Protein AF-A0A656IAK5-F1 (afdb_monomer_lite)

Organism: Salmonella enteritidis (strain 2009K0958) (NCBI:txid1192586)

pLDDT: mean 87.02, std 9.67, range [58.59, 98.25]

Foldseek 3Di:
DVVVVVVVVVVVVVVCVVVPFDQDDPVDDGDAAADLDLPDPDPRYHYDPNSVVVVVVVVVPDFDPPPGDDDDDDDDPDDDQPDDDPDDHDPVSVVVVVCVVVVVCPVVVVVVVVVCVVLVVDPPSVVVVVVVVVVPQDPDVVSVVVVPDD

Radius of gyration: 46.76 Å; chains: 1; bounding box: 85×24×150 Å

Sequence (150 aa):
MATRAEEAAKRAEDIADVISLEDASLTKKGIVKLSSATDSDSEALAATPKAVKTVMGEVRTKAPLDSPAFTGTPTTPTPPGDAKGLQTTNAEFVRKLIAALVGSVLEPLDTLQELADALGNDPNFAITVLNKLAGKQPLDETLTALSGKS

Structure (mmCIF, N/CA/C/O backbone):
data_AF-A0A656IAK5-F1
#
_entry.id   AF-A0A656IAK5-F1
#
loop_
_atom_site.group_PDB
_atom_site.id
_atom_site.type_symbol
_atom_site.label_atom_id
_atom_site.label_alt_id
_atom_site.label_comp_id
_atom_site.label_asym_id
_atom_site.label_entity_id
_atom_site.label_seq_id
_atom_site.pdbx_PDB_ins_code
_atom_site.Cartn_x
_atom_site.Cartn_y
_atom_site.Cartn_z
_atom_site.occupancy
_atom_site.B_iso_or_equiv
_atom_site.auth_seq_id
_atom_site.auth_comp_id
_atom_site.auth_asym_id
_atom_site.auth_atom_id
_atom_site.pdbx_PDB_model_num
ATOM 1 N N . MET A 1 1 ? 41.064 -0.674 -68.677 1.00 58.59 1 MET A N 1
ATOM 2 C CA . MET A 1 1 ? 39.752 -0.170 -68.204 1.00 58.59 1 MET A CA 1
ATOM 3 C C . MET A 1 1 ? 39.155 -1.001 -67.064 1.00 58.59 1 MET A C 1
ATOM 5 O O . MET A 1 1 ? 38.418 -0.419 -66.285 1.00 58.59 1 MET A O 1
ATOM 9 N N . ALA A 1 2 ? 39.507 -2.287 -66.895 1.00 62.16 2 ALA A N 1
ATOM 10 C CA . ALA A 1 2 ? 39.021 -3.127 -65.786 1.00 62.16 2 ALA A CA 1
ATOM 11 C C . ALA A 1 2 ? 39.462 -2.659 -64.377 1.00 62.16 2 ALA A C 1
ATOM 13 O O . ALA A 1 2 ? 38.664 -2.673 -63.450 1.00 62.16 2 ALA A O 1
ATOM 14 N N . THR A 1 3 ? 40.684 -2.136 -64.229 1.00 77.88 3 THR A N 1
ATOM 15 C CA . THR A 1 3 ? 41.265 -1.778 -62.918 1.00 77.88 3 THR A CA 1
ATOM 16 C C . THR A 1 3 ? 40.587 -0.597 -62.216 1.00 77.88 3 THR A C 1
ATOM 18 O O . THR A 1 3 ? 40.460 -0.592 -60.998 1.00 77.88 3 THR A O 1
ATOM 21 N N . ARG A 1 4 ? 40.104 0.402 -62.968 1.00 82.12 4 ARG A N 1
ATOM 22 C CA . ARG A 1 4 ? 39.443 1.588 -62.390 1.00 82.12 4 ARG A CA 1
ATOM 23 C C . ARG A 1 4 ? 38.025 1.285 -61.896 1.00 82.12 4 ARG A C 1
ATOM 25 O O . ARG A 1 4 ? 37.566 1.924 -60.957 1.00 82.12 4 ARG A O 1
ATOM 32 N N . ALA A 1 5 ? 37.340 0.335 -62.533 1.00 84.75 5 ALA A N 1
ATOM 33 C CA . ALA A 1 5 ? 36.021 -0.123 -62.105 1.00 84.75 5 ALA A CA 1
ATOM 34 C C . ALA A 1 5 ? 36.117 -0.990 -60.840 1.00 84.75 5 ALA A C 1
ATOM 36 O O . ALA A 1 5 ? 35.317 -0.820 -59.929 1.00 84.75 5 ALA A O 1
ATOM 37 N N . GLU A 1 6 ? 37.133 -1.850 -60.754 1.00 85.50 6 GLU A N 1
ATOM 38 C CA . GLU A 1 6 ? 37.409 -2.679 -59.575 1.00 85.50 6 GLU A CA 1
ATOM 39 C C . GLU A 1 6 ? 37.833 -1.836 -58.361 1.00 85.50 6 GLU A C 1
ATOM 41 O O . GLU A 1 6 ? 37.322 -2.025 -57.261 1.00 85.50 6 GLU A O 1
ATOM 46 N N . GLU A 1 7 ? 38.678 -0.818 -58.564 1.00 89.56 7 GLU A N 1
ATOM 47 C CA . GLU A 1 7 ? 39.036 0.126 -57.497 1.00 89.56 7 GLU A CA 1
ATOM 48 C C . GLU A 1 7 ? 37.832 0.970 -57.041 1.00 89.56 7 GLU A C 1
ATOM 50 O O . GLU A 1 7 ? 37.684 1.255 -55.853 1.00 89.56 7 GLU A O 1
ATOM 55 N N . ALA A 1 8 ? 36.945 1.356 -57.964 1.00 90.31 8 ALA A N 1
ATOM 56 C CA . ALA A 1 8 ? 35.719 2.075 -57.627 1.00 90.31 8 ALA A CA 1
ATOM 57 C C . ALA A 1 8 ? 34.720 1.198 -56.854 1.00 90.31 8 ALA A C 1
ATOM 59 O O . ALA A 1 8 ? 34.108 1.685 -55.906 1.00 90.31 8 ALA A O 1
ATOM 60 N N . ALA A 1 9 ? 34.585 -0.080 -57.222 1.00 89.56 9 ALA A N 1
ATOM 61 C CA . ALA A 1 9 ? 33.759 -1.045 -56.499 1.00 89.56 9 ALA A CA 1
ATOM 62 C C . ALA A 1 9 ? 34.280 -1.258 -55.072 1.00 89.56 9 ALA A C 1
ATOM 64 O O . ALA A 1 9 ? 33.518 -1.118 -54.121 1.00 89.56 9 ALA A O 1
ATOM 65 N N . LYS A 1 10 ? 35.596 -1.450 -54.910 1.00 90.81 10 LYS A N 1
ATOM 66 C CA . LYS A 1 10 ? 36.224 -1.587 -53.592 1.00 90.81 10 LYS A CA 1
ATOM 67 C C . LYS A 1 10 ? 36.018 -0.354 -52.709 1.00 90.81 10 LYS A C 1
ATOM 69 O O . LYS A 1 10 ? 35.638 -0.483 -51.555 1.00 90.81 10 LYS A O 1
ATOM 74 N N . ARG A 1 11 ? 36.184 0.857 -53.257 1.00 90.19 11 ARG A N 1
ATOM 75 C CA . ARG A 1 11 ? 35.896 2.099 -52.512 1.00 90.19 11 ARG A CA 1
ATOM 76 C C . ARG A 1 11 ? 34.426 2.210 -52.108 1.00 90.19 11 ARG A C 1
ATOM 78 O O . ARG A 1 11 ? 34.140 2.769 -51.057 1.00 90.19 11 ARG A O 1
ATOM 85 N N . ALA A 1 12 ? 33.500 1.733 -52.938 1.00 87.19 12 ALA A N 1
ATOM 86 C CA . ALA A 1 12 ? 32.080 1.731 -52.602 1.00 87.19 12 ALA A CA 1
ATOM 87 C C . ALA A 1 12 ? 31.767 0.742 -51.467 1.00 87.19 12 ALA A C 1
ATOM 89 O O . ALA A 1 12 ? 30.991 1.083 -50.579 1.00 87.19 12 ALA A O 1
ATOM 90 N N . GLU A 1 13 ? 32.402 -0.431 -51.463 1.00 88.19 13 GLU A N 1
ATOM 91 C CA . GLU A 1 13 ? 32.318 -1.411 -50.372 1.00 88.19 13 GLU A CA 1
ATOM 92 C C . GLU A 1 13 ? 32.922 -0.864 -49.072 1.00 88.19 13 GLU A C 1
ATOM 94 O O . GLU A 1 13 ? 32.258 -0.900 -48.041 1.00 88.19 13 GLU A O 1
ATOM 99 N N . ASP A 1 14 ? 34.111 -0.256 -49.131 1.00 85.75 14 ASP A N 1
ATOM 100 C CA . ASP A 1 14 ? 34.763 0.369 -47.970 1.00 85.75 14 ASP A CA 1
ATOM 101 C C . ASP A 1 14 ? 33.890 1.492 -47.371 1.00 85.75 14 ASP A C 1
ATOM 103 O O . ASP A 1 14 ? 33.776 1.638 -46.155 1.00 85.75 14 ASP A O 1
ATOM 107 N N . ILE A 1 15 ? 33.232 2.292 -48.217 1.00 85.44 15 ILE A N 1
ATOM 108 C CA . ILE A 1 15 ? 32.293 3.333 -47.773 1.00 85.44 15 ILE A CA 1
ATOM 109 C C . ILE A 1 15 ? 31.029 2.709 -47.168 1.00 85.44 15 ILE A C 1
ATOM 111 O O . ILE A 1 15 ? 30.531 3.211 -46.163 1.00 85.44 15 ILE A O 1
ATOM 115 N N . ALA A 1 16 ? 30.502 1.633 -47.755 1.00 83.94 16 ALA A N 1
ATOM 116 C CA . ALA A 1 16 ? 29.327 0.940 -47.235 1.00 83.94 16 ALA A CA 1
ATOM 117 C C . ALA A 1 16 ? 29.597 0.289 -45.869 1.00 83.94 16 ALA A C 1
ATOM 119 O O . ALA A 1 16 ? 28.730 0.345 -45.000 1.00 83.94 16 ALA A O 1
ATOM 120 N N . ASP A 1 17 ? 30.798 -0.252 -45.656 1.00 79.69 17 ASP A N 1
ATOM 121 C CA . ASP A 1 17 ? 31.237 -0.819 -44.378 1.00 79.69 17 ASP A CA 1
ATOM 122 C C . ASP A 1 17 ? 31.362 0.266 -43.295 1.00 79.69 17 ASP A C 1
ATOM 124 O O . ASP A 1 17 ? 30.806 0.134 -42.208 1.00 79.69 17 ASP A O 1
ATOM 128 N N . VAL A 1 18 ? 31.957 1.420 -43.625 1.00 76.19 18 VAL A N 1
ATOM 129 C CA . VAL A 1 18 ? 32.027 2.590 -42.724 1.00 76.19 18 VAL A CA 1
ATOM 130 C C . VAL A 1 18 ? 30.644 3.187 -42.416 1.00 76.19 18 VAL A C 1
ATOM 132 O O . VAL A 1 18 ? 30.454 3.782 -41.354 1.00 76.19 18 VAL A O 1
ATOM 135 N N . ILE A 1 19 ? 29.676 3.053 -43.329 1.00 79.12 19 ILE A N 1
ATOM 136 C CA . ILE A 1 19 ? 28.299 3.556 -43.166 1.00 79.12 19 ILE A CA 1
ATOM 137 C C . ILE A 1 19 ? 27.368 2.498 -42.555 1.00 79.12 19 ILE A C 1
ATOM 139 O O . ILE A 1 19 ? 26.231 2.827 -42.214 1.00 79.12 19 ILE A O 1
ATOM 143 N N . SER A 1 20 ? 27.814 1.251 -42.378 1.00 80.94 20 SER A N 1
ATOM 144 C CA . SER A 1 20 ? 26.988 0.202 -41.783 1.00 80.94 20 SER A CA 1
ATOM 145 C C . SER A 1 20 ? 26.479 0.643 -40.399 1.00 80.94 20 SER A C 1
ATOM 147 O O . SER A 1 20 ? 27.228 0.885 -39.453 1.00 80.94 20 SER A O 1
ATOM 149 N N . LEU A 1 21 ? 25.163 0.868 -40.317 1.00 82.31 21 LEU A N 1
ATOM 150 C CA . LEU A 1 21 ? 24.516 1.376 -39.113 1.00 82.31 21 LEU A CA 1
ATOM 151 C C . LEU A 1 21 ? 24.216 0.193 -38.202 1.00 82.31 21 LEU A C 1
ATOM 153 O O . LEU A 1 21 ? 23.267 -0.553 -38.431 1.00 82.31 21 LEU A O 1
ATOM 157 N N . GLU A 1 22 ? 25.038 0.030 -37.177 1.00 88.94 22 GLU A N 1
ATOM 158 C CA . GLU A 1 22 ? 24.785 -0.928 -36.109 1.00 88.94 22 GLU A CA 1
ATOM 159 C C . GLU A 1 22 ? 23.873 -0.335 -35.031 1.00 88.94 22 GLU A C 1
ATOM 161 O O . GLU A 1 22 ? 23.821 0.885 -34.831 1.00 88.94 22 GLU A O 1
ATOM 166 N N . ASP A 1 23 ? 23.183 -1.208 -34.298 1.00 92.56 23 ASP A N 1
ATOM 167 C CA . ASP A 1 23 ? 22.410 -0.812 -33.125 1.00 92.56 23 ASP A CA 1
ATOM 168 C C . ASP A 1 23 ? 23.325 -0.238 -32.035 1.00 92.56 23 ASP A C 1
ATOM 170 O O . ASP A 1 23 ? 24.456 -0.685 -31.815 1.00 92.56 23 ASP A O 1
ATOM 174 N N . ALA A 1 24 ? 22.834 0.782 -31.331 1.00 93.88 24 ALA A N 1
ATOM 175 C CA . ALA A 1 24 ? 23.560 1.334 -30.199 1.00 93.88 24 ALA A CA 1
ATOM 176 C C . ALA A 1 24 ? 23.600 0.341 -29.030 1.00 93.88 24 ALA A C 1
ATOM 178 O O . ALA A 1 24 ? 22.651 -0.392 -28.767 1.00 93.88 24 ALA A O 1
ATOM 179 N N . SER A 1 25 ? 24.682 0.397 -28.260 1.00 92.44 25 SER A N 1
ATOM 180 C CA . SER A 1 25 ? 24.816 -0.285 -26.975 1.00 92.44 25 SER A CA 1
ATOM 181 C C . SER A 1 25 ? 25.364 0.677 -25.920 1.00 92.44 25 SER A C 1
ATOM 183 O O . SER A 1 25 ? 25.699 1.828 -26.208 1.00 92.44 25 SER A O 1
ATOM 185 N N . LEU A 1 26 ? 25.511 0.197 -24.685 1.00 94.25 26 LEU A N 1
ATOM 186 C CA . LEU A 1 26 ? 26.110 0.981 -23.600 1.00 94.25 26 LEU A CA 1
ATOM 187 C C . LEU A 1 26 ? 27.602 1.289 -23.824 1.00 94.25 26 LEU A C 1
ATOM 189 O O . LEU A 1 26 ? 28.138 2.192 -23.186 1.00 94.25 26 LEU A O 1
ATOM 193 N N . THR A 1 27 ? 28.279 0.555 -24.714 1.00 93.94 27 THR A N 1
ATOM 194 C CA . THR A 1 27 ? 29.726 0.687 -24.966 1.00 93.94 27 THR A CA 1
ATOM 195 C C . THR A 1 27 ? 30.074 1.064 -26.408 1.00 93.94 27 THR A C 1
ATOM 197 O O . THR A 1 27 ? 31.195 1.501 -26.665 1.00 93.94 27 THR A O 1
ATOM 200 N N . LYS A 1 28 ? 29.128 0.954 -27.349 1.00 90.19 28 LYS A N 1
ATOM 201 C CA . LYS A 1 28 ? 29.301 1.298 -28.768 1.00 90.19 28 LYS A CA 1
ATOM 202 C C . LYS A 1 28 ? 28.172 2.215 -29.232 1.00 90.19 28 LYS A C 1
ATOM 204 O O . LYS A 1 28 ? 26.998 1.922 -29.031 1.00 90.19 28 LYS A O 1
ATOM 209 N N . LYS A 1 29 ? 28.532 3.329 -29.874 1.00 90.31 29 LYS A N 1
ATOM 210 C CA . LYS A 1 29 ? 27.561 4.226 -30.517 1.00 90.31 29 LYS A CA 1
ATOM 211 C C . LYS A 1 29 ? 26.906 3.513 -31.705 1.00 90.31 29 LYS A C 1
ATOM 213 O O . LYS A 1 29 ? 27.597 2.807 -32.430 1.00 90.31 29 LYS A O 1
ATOM 218 N N . GLY A 1 30 ? 25.622 3.766 -31.928 1.00 92.12 30 GLY A N 1
ATOM 219 C CA . GLY A 1 30 ? 24.847 3.201 -33.031 1.00 92.12 30 GLY A CA 1
ATOM 220 C C . GLY A 1 30 ? 23.497 3.903 -33.178 1.00 92.12 30 GLY A C 1
ATOM 221 O O . GLY A 1 30 ? 23.300 4.990 -32.624 1.00 92.12 30 GLY A O 1
ATOM 222 N N . ILE A 1 31 ? 22.568 3.291 -33.905 1.00 93.06 31 ILE A N 1
ATOM 223 C CA . ILE A 1 31 ? 21.186 3.768 -34.049 1.00 93.06 31 ILE A CA 1
ATOM 224 C C . ILE A 1 31 ? 20.264 3.126 -33.004 1.00 93.06 31 ILE A C 1
ATOM 226 O O . ILE A 1 31 ? 20.506 2.020 -32.536 1.00 93.06 31 ILE A O 1
ATOM 230 N N . VAL A 1 32 ? 19.202 3.834 -32.612 1.00 94.81 32 VAL A N 1
ATOM 231 C CA . VAL A 1 32 ? 18.160 3.316 -31.709 1.00 94.81 32 VAL A CA 1
ATOM 232 C C . VAL A 1 32 ? 16.784 3.615 -32.279 1.00 94.81 32 VAL A C 1
ATOM 234 O O . VAL A 1 32 ? 16.555 4.677 -32.865 1.00 94.81 32 VAL A O 1
ATOM 237 N N . LYS A 1 33 ? 15.833 2.708 -32.062 1.00 96.25 33 LYS A N 1
ATOM 238 C CA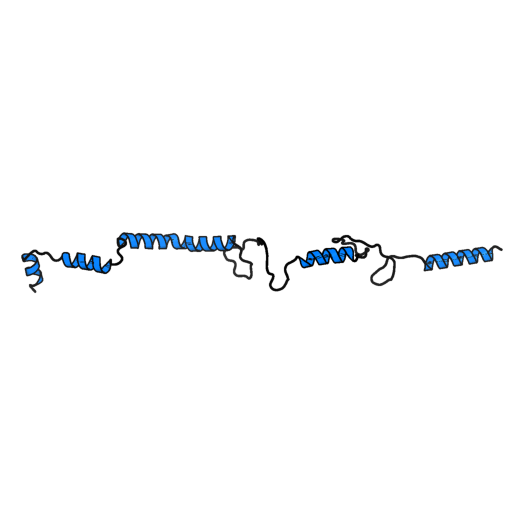 . LYS A 1 33 ? 14.420 2.972 -32.335 1.00 96.25 33 LYS A CA 1
ATOM 239 C C . LYS A 1 33 ? 13.778 3.613 -31.105 1.00 96.25 33 LYS A C 1
ATOM 241 O O . LYS A 1 33 ? 14.004 3.193 -29.973 1.00 96.25 33 LYS A O 1
ATOM 246 N N . LEU A 1 34 ? 12.974 4.647 -31.330 1.00 97.31 34 LEU A N 1
ATOM 247 C CA . LEU A 1 34 ? 12.282 5.359 -30.259 1.00 97.31 34 LEU A CA 1
ATOM 248 C C . LEU A 1 34 ? 10.970 4.662 -29.888 1.00 97.31 34 LEU A C 1
ATOM 250 O O . LEU A 1 34 ? 10.216 4.235 -30.765 1.00 97.31 34 LEU A O 1
ATOM 254 N N . SER A 1 35 ? 10.664 4.623 -28.593 1.00 97.38 35 SER A N 1
ATOM 255 C CA . SER A 1 35 ? 9.389 4.145 -28.056 1.00 97.38 35 SER A CA 1
ATOM 256 C C . SER A 1 35 ? 8.767 5.174 -27.119 1.00 97.38 35 SER A C 1
ATOM 258 O O . SER A 1 35 ? 9.445 5.806 -26.312 1.00 97.38 35 SER A O 1
ATOM 260 N N . SER A 1 36 ? 7.450 5.351 -27.237 1.00 98.12 36 SER A N 1
ATOM 261 C CA . SER A 1 36 ? 6.662 6.191 -26.322 1.00 98.12 36 SER A CA 1
ATOM 262 C C . SER A 1 36 ? 5.766 5.376 -25.386 1.00 98.12 36 SER A C 1
ATOM 264 O O . SER A 1 36 ? 4.878 5.956 -24.763 1.00 98.12 36 SER A O 1
ATOM 266 N N . ALA A 1 37 ? 5.962 4.057 -25.319 1.00 97.81 37 ALA A N 1
ATOM 267 C CA . ALA A 1 37 ? 5.323 3.218 -24.312 1.00 97.81 37 ALA A CA 1
ATOM 268 C C . ALA A 1 37 ? 5.850 3.585 -22.915 1.00 97.81 37 ALA A C 1
ATOM 270 O O . ALA A 1 37 ? 7.019 3.943 -22.765 1.00 97.81 37 ALA A O 1
ATOM 271 N N . THR A 1 38 ? 4.981 3.538 -21.909 1.00 97.00 38 THR A N 1
ATOM 272 C CA . THR A 1 38 ? 5.304 3.878 -20.510 1.00 97.00 38 THR A CA 1
ATOM 273 C C . THR A 1 38 ? 5.663 2.654 -19.666 1.00 97.00 38 THR A C 1
ATOM 275 O O . THR A 1 38 ? 6.071 2.801 -18.522 1.00 97.00 38 THR A O 1
ATOM 278 N N . ASP A 1 39 ? 5.529 1.468 -20.251 1.00 96.31 39 ASP A N 1
ATOM 279 C CA . ASP A 1 39 ? 5.677 0.131 -19.674 1.00 96.31 39 ASP A CA 1
ATOM 280 C C . ASP A 1 39 ? 6.585 -0.766 -20.544 1.00 96.31 39 ASP A C 1
ATOM 282 O O . ASP A 1 39 ? 6.469 -1.985 -20.546 1.00 96.31 39 ASP A O 1
ATOM 286 N N . SER A 1 40 ? 7.469 -0.162 -21.346 1.00 96.38 40 SER A N 1
ATOM 287 C CA . SER A 1 40 ? 8.380 -0.907 -22.222 1.00 96.38 40 SER A CA 1
ATOM 288 C C . SER A 1 40 ? 9.531 -1.534 -21.437 1.00 96.38 40 SER A C 1
ATOM 290 O O . SER A 1 40 ? 10.418 -0.811 -20.991 1.00 96.38 40 SER A O 1
ATOM 292 N N . ASP A 1 41 ? 9.601 -2.864 -21.431 1.00 96.31 41 ASP A N 1
ATOM 293 C CA . ASP A 1 41 ? 10.728 -3.633 -20.871 1.00 96.31 41 ASP A CA 1
ATOM 294 C C . ASP A 1 41 ? 11.903 -3.816 -21.861 1.00 96.31 41 ASP A C 1
ATOM 296 O O . ASP A 1 41 ? 12.887 -4.490 -21.569 1.00 96.31 41 ASP A O 1
ATOM 300 N N . SER A 1 42 ? 11.810 -3.251 -23.071 1.00 95.31 42 SER A N 1
ATOM 301 C CA . SER A 1 42 ? 12.839 -3.402 -24.108 1.00 95.31 42 SER A CA 1
ATOM 302 C C . SER A 1 42 ? 14.089 -2.563 -23.832 1.00 95.31 42 SER A C 1
ATOM 304 O O . SER A 1 42 ? 14.037 -1.337 -23.905 1.00 95.31 42 SER A O 1
ATOM 306 N N . GLU A 1 43 ? 15.244 -3.216 -23.709 1.00 94.69 43 GLU A N 1
ATOM 307 C CA . GLU A 1 43 ? 16.556 -2.556 -23.592 1.00 94.69 43 GLU A CA 1
ATOM 308 C C . GLU A 1 43 ? 17.097 -2.005 -24.928 1.00 94.69 43 GLU A C 1
ATOM 310 O O . GLU A 1 43 ? 17.986 -1.158 -24.940 1.00 94.69 43 GLU A O 1
ATOM 315 N N . ALA A 1 44 ? 16.538 -2.439 -26.066 1.00 93.56 44 ALA A N 1
ATOM 316 C CA . ALA A 1 44 ? 16.947 -1.993 -27.406 1.00 93.56 44 ALA A CA 1
ATOM 317 C C . ALA A 1 44 ? 16.262 -0.692 -27.882 1.00 93.56 44 ALA A C 1
ATOM 319 O O . ALA A 1 44 ? 16.596 -0.155 -28.940 1.00 93.56 44 ALA A O 1
ATOM 320 N N . LEU A 1 45 ? 15.262 -0.193 -27.145 1.00 96.44 45 LEU A N 1
ATOM 321 C CA . LEU A 1 45 ? 14.469 0.976 -27.533 1.00 96.44 45 LEU A CA 1
ATOM 322 C C . LEU A 1 45 ? 14.775 2.150 -26.609 1.00 96.44 45 LEU A C 1
ATOM 324 O O . LEU A 1 45 ? 14.795 2.005 -25.392 1.00 96.44 45 LEU A O 1
ATOM 328 N N . ALA A 1 46 ? 14.933 3.343 -27.179 1.00 96.44 46 ALA A N 1
ATOM 329 C CA . ALA A 1 46 ? 15.100 4.555 -26.387 1.00 96.44 46 ALA A CA 1
ATOM 330 C C . ALA A 1 46 ? 13.741 5.192 -26.055 1.00 96.44 46 ALA A C 1
ATOM 332 O O . ALA A 1 46 ? 12.886 5.376 -26.929 1.00 96.44 46 ALA A O 1
ATOM 333 N N . ALA A 1 47 ? 13.548 5.562 -24.789 1.00 97.94 47 ALA A N 1
ATOM 334 C CA . ALA A 1 47 ? 12.346 6.253 -24.339 1.00 97.94 47 ALA A CA 1
ATOM 335 C C . ALA A 1 47 ? 12.265 7.679 -24.910 1.00 97.94 47 ALA A C 1
ATOM 337 O O . ALA A 1 47 ? 13.254 8.414 -24.951 1.00 97.94 47 ALA A O 1
ATOM 338 N N . THR A 1 48 ? 11.068 8.107 -25.316 1.00 98.19 48 THR A N 1
ATOM 339 C CA . THR A 1 48 ? 10.828 9.499 -25.725 1.00 98.19 48 THR A CA 1
ATOM 340 C C . THR A 1 48 ? 10.523 10.410 -24.528 1.00 98.19 48 THR A C 1
ATOM 342 O O . THR A 1 48 ? 9.996 9.951 -23.509 1.00 98.19 48 THR A O 1
ATOM 345 N N . PRO A 1 49 ? 10.709 11.742 -24.660 1.00 98.25 49 PRO A N 1
ATOM 346 C CA . PRO A 1 49 ? 10.252 12.701 -23.651 1.00 98.25 49 PRO A CA 1
ATOM 347 C C . PRO A 1 49 ? 8.753 12.604 -23.333 1.00 98.25 49 PRO A C 1
ATOM 349 O O . PRO A 1 49 ? 8.334 12.960 -22.235 1.00 98.25 49 PRO A O 1
ATOM 352 N N . LYS A 1 50 ? 7.936 12.109 -24.276 1.00 98.12 50 LYS A N 1
ATOM 353 C CA . LYS A 1 50 ? 6.506 11.865 -24.058 1.00 98.12 50 LYS A CA 1
ATOM 354 C C . LYS A 1 50 ? 6.288 10.774 -23.008 1.00 98.12 50 LYS A C 1
ATOM 356 O O . LYS A 1 50 ? 5.544 11.023 -22.066 1.00 98.12 50 LYS A O 1
ATOM 361 N N . ALA A 1 51 ? 6.950 9.622 -23.141 1.00 98.19 51 ALA A N 1
ATOM 362 C CA . ALA A 1 51 ? 6.855 8.537 -22.161 1.00 98.19 51 ALA A CA 1
ATOM 363 C C . ALA A 1 51 ? 7.316 9.002 -20.772 1.00 98.19 51 ALA A C 1
ATOM 365 O O . ALA A 1 51 ? 6.580 8.860 -19.799 1.00 98.19 51 ALA A O 1
ATOM 366 N N . VAL A 1 52 ? 8.477 9.666 -20.702 1.00 97.88 52 VAL A N 1
ATOM 367 C CA . VAL A 1 52 ? 9.033 10.190 -19.441 1.00 97.88 52 VAL A CA 1
ATOM 368 C C . VAL A 1 52 ? 8.089 11.203 -18.789 1.00 97.88 52 VAL A C 1
ATOM 370 O O . VAL A 1 52 ? 7.862 11.148 -17.582 1.00 97.88 52 VAL A O 1
ATOM 373 N N . LYS A 1 53 ? 7.492 12.114 -19.568 1.00 98.06 53 LYS A N 1
ATOM 374 C CA . LYS A 1 53 ? 6.531 13.095 -19.047 1.00 98.06 53 LYS A CA 1
ATOM 375 C C . LYS A 1 53 ? 5.273 12.427 -18.495 1.00 98.06 53 LYS A C 1
ATOM 377 O O . LYS A 1 53 ? 4.800 12.855 -17.446 1.00 98.06 53 LYS A O 1
ATOM 382 N N . THR A 1 54 ? 4.735 11.421 -19.184 1.00 98.25 54 THR A N 1
ATOM 383 C CA . THR A 1 54 ? 3.558 10.679 -18.713 1.00 98.25 54 THR A CA 1
ATOM 384 C C . THR A 1 54 ? 3.858 9.973 -17.396 1.00 98.25 54 THR A C 1
ATOM 386 O O . THR A 1 54 ? 3.165 10.228 -16.415 1.00 98.25 54 THR A O 1
ATOM 389 N N . VAL A 1 55 ? 4.946 9.196 -17.334 1.00 97.56 55 VAL A N 1
ATOM 390 C CA . VAL A 1 55 ? 5.374 8.505 -16.105 1.00 97.56 55 VAL A CA 1
ATOM 391 C C . VAL A 1 55 ? 5.607 9.503 -14.971 1.00 97.56 55 VAL A C 1
ATOM 393 O O . VAL A 1 55 ? 5.113 9.309 -13.865 1.00 97.56 55 VAL A O 1
ATOM 396 N N . MET A 1 56 ? 6.283 10.626 -15.232 1.00 97.00 56 MET A N 1
ATOM 397 C CA . MET A 1 56 ? 6.499 11.655 -14.210 1.00 97.00 56 MET A CA 1
ATOM 398 C C . MET A 1 56 ? 5.188 12.308 -13.748 1.00 97.00 56 MET A C 1
ATOM 400 O O . MET A 1 56 ? 5.059 12.685 -12.584 1.00 97.00 56 MET A O 1
ATOM 404 N N . GLY A 1 57 ? 4.209 12.451 -14.644 1.00 96.44 57 GLY A N 1
ATOM 405 C CA . GLY A 1 57 ? 2.863 12.902 -14.305 1.00 96.44 57 GLY A CA 1
ATOM 406 C C . GLY A 1 57 ? 2.174 11.953 -13.327 1.00 96.44 57 GLY A C 1
ATOM 407 O O . GLY A 1 57 ? 1.674 12.408 -12.304 1.00 96.44 57 GLY A O 1
ATOM 408 N N . GLU A 1 58 ? 2.217 10.649 -13.596 1.00 94.94 58 GLU A N 1
ATOM 409 C CA . GLU A 1 58 ? 1.636 9.616 -12.728 1.00 94.94 58 GLU A CA 1
ATOM 410 C C . GLU A 1 58 ? 2.372 9.475 -11.390 1.00 94.94 58 GLU A C 1
ATOM 412 O O . GLU A 1 58 ? 1.745 9.349 -10.342 1.00 94.94 58 GLU A O 1
ATOM 417 N N . VAL A 1 59 ? 3.706 9.544 -11.385 1.00 93.31 59 VAL A N 1
ATOM 418 C CA . VAL A 1 59 ? 4.508 9.492 -10.151 1.00 93.31 59 VAL A CA 1
ATOM 419 C C . VAL A 1 59 ? 4.157 10.656 -9.223 1.00 93.31 59 VAL A C 1
ATOM 421 O O . VAL A 1 59 ? 4.063 10.472 -8.013 1.00 93.31 59 VAL A O 1
ATOM 424 N N . ARG A 1 60 ? 3.875 11.842 -9.775 1.00 90.56 60 ARG A N 1
ATOM 425 C CA . ARG A 1 60 ? 3.448 13.016 -8.996 1.00 90.56 60 ARG A CA 1
ATOM 426 C C . ARG A 1 60 ? 2.076 12.866 -8.338 1.00 90.56 60 ARG A C 1
ATOM 428 O O . ARG A 1 60 ? 1.777 13.647 -7.442 1.00 90.56 60 ARG A O 1
ATOM 435 N N . THR A 1 61 ? 1.248 11.904 -8.754 1.00 89.19 61 THR A N 1
ATOM 436 C CA . THR A 1 61 ? -0.037 11.624 -8.089 1.00 89.19 61 THR A CA 1
ATOM 437 C C . THR A 1 61 ? 0.086 10.586 -6.976 1.00 89.19 61 THR A C 1
ATOM 439 O O . THR A 1 61 ? -0.902 10.298 -6.302 1.00 89.19 61 THR A O 1
ATOM 442 N N . LYS A 1 62 ? 1.259 9.968 -6.798 1.00 90.25 62 LYS A N 1
ATOM 443 C CA . LYS A 1 62 ? 1.517 9.038 -5.694 1.00 90.25 62 LYS A CA 1
ATOM 444 C C . LYS A 1 62 ? 1.818 9.826 -4.416 1.00 90.25 62 LYS A C 1
ATOM 446 O O . LYS A 1 62 ? 2.287 10.960 -4.466 1.00 90.25 62 LYS A O 1
ATOM 451 N N . ALA A 1 63 ? 1.535 9.222 -3.265 1.00 89.56 63 ALA A N 1
ATOM 452 C CA . ALA A 1 63 ? 1.861 9.824 -1.976 1.00 89.56 63 ALA A CA 1
ATOM 453 C C . ALA A 1 63 ? 3.394 9.870 -1.770 1.00 89.56 63 ALA A C 1
ATOM 455 O O . ALA A 1 63 ? 4.088 8.975 -2.264 1.00 89.56 63 ALA A O 1
ATOM 456 N N . PRO A 1 64 ? 3.939 10.886 -1.069 1.00 87.75 64 PRO A N 1
ATOM 457 C CA . PRO A 1 64 ? 5.371 10.960 -0.795 1.00 87.75 64 PRO A CA 1
ATOM 458 C C . PRO A 1 64 ? 5.833 9.783 0.069 1.00 87.75 64 PRO A C 1
ATOM 460 O O . PRO A 1 64 ? 5.076 9.262 0.883 1.00 87.75 64 PRO A O 1
ATOM 463 N N . LEU A 1 65 ? 7.084 9.354 -0.124 1.00 88.81 65 LEU A N 1
ATOM 464 C CA . LEU A 1 65 ? 7.639 8.219 0.619 1.00 88.81 65 LEU A CA 1
ATOM 465 C C . LEU A 1 65 ? 7.790 8.535 2.111 1.00 88.81 65 LEU A C 1
ATOM 467 O O . LEU A 1 65 ? 7.502 7.689 2.953 1.00 88.81 65 LEU A O 1
ATOM 471 N N . ASP A 1 66 ? 8.235 9.751 2.422 1.00 89.44 66 ASP A N 1
ATOM 472 C CA . ASP A 1 66 ? 8.304 10.245 3.790 1.00 89.44 66 ASP A CA 1
ATOM 473 C C . ASP A 1 66 ? 6.981 10.913 4.169 1.00 89.44 66 ASP A C 1
ATOM 475 O O . ASP A 1 66 ? 6.499 11.804 3.467 1.00 89.44 66 ASP A O 1
ATOM 479 N N . SER A 1 67 ? 6.410 10.463 5.285 1.00 86.94 67 SER A N 1
ATOM 480 C CA . SER A 1 67 ? 5.228 11.049 5.919 1.00 86.94 67 SER A CA 1
ATOM 481 C C . SER A 1 67 ? 4.061 11.335 4.948 1.00 86.94 67 SER A C 1
ATOM 483 O O . SER A 1 67 ? 3.588 12.473 4.860 1.00 86.94 67 SER A O 1
ATOM 485 N N . PRO A 1 68 ? 3.568 10.323 4.202 1.00 90.44 68 PRO A N 1
ATOM 486 C CA . PRO A 1 68 ? 2.469 10.501 3.260 1.00 90.44 68 PRO A CA 1
ATOM 487 C C . PRO A 1 68 ? 1.183 10.976 3.938 1.00 90.44 68 PRO A C 1
ATOM 489 O O . PRO A 1 68 ? 0.717 10.386 4.912 1.00 90.44 68 PRO A O 1
ATOM 492 N N . ALA A 1 69 ? 0.535 11.974 3.339 1.00 89.06 69 ALA A N 1
ATOM 493 C CA . ALA A 1 69 ? -0.879 12.239 3.573 1.00 89.06 69 ALA A CA 1
ATOM 494 C C . ALA A 1 69 ? -1.712 11.373 2.617 1.00 89.06 69 ALA A C 1
ATOM 496 O O . ALA A 1 69 ? -1.691 11.578 1.402 1.00 89.06 69 ALA A O 1
ATOM 497 N N . PHE A 1 70 ? -2.440 10.394 3.152 1.00 87.81 70 PHE A N 1
ATOM 498 C CA . PHE A 1 70 ? -3.356 9.577 2.356 1.00 87.81 70 PHE A CA 1
ATOM 499 C C . PHE A 1 70 ? -4.698 10.295 2.150 1.00 87.81 70 PHE A C 1
ATOM 501 O O . PHE A 1 70 ? -5.219 10.928 3.066 1.00 87.81 70 PHE A O 1
ATOM 508 N N . THR A 1 71 ? -5.280 10.174 0.957 1.00 83.56 71 THR A N 1
ATOM 509 C CA . THR A 1 71 ? -6.604 10.718 0.612 1.00 83.56 71 THR A CA 1
ATOM 510 C C . THR A 1 71 ? -7.569 9.590 0.221 1.00 83.56 71 THR A C 1
ATOM 512 O O . THR A 1 71 ? -7.145 8.473 -0.082 1.00 83.56 71 THR A O 1
ATOM 515 N N . GLY A 1 72 ? -8.881 9.854 0.248 1.00 86.44 72 GLY A N 1
ATOM 516 C CA . GLY A 1 72 ? -9.911 8.854 -0.065 1.00 86.44 72 GLY A CA 1
ATOM 517 C C . GLY A 1 72 ? -10.138 7.843 1.066 1.00 86.44 72 GLY A C 1
ATOM 518 O O . GLY A 1 72 ? -10.192 8.221 2.235 1.00 86.44 72 GLY A O 1
ATOM 519 N N . THR A 1 73 ? -10.285 6.558 0.726 1.00 89.31 73 THR A N 1
ATOM 520 C CA . THR A 1 73 ? -10.481 5.458 1.693 1.00 89.31 73 THR A CA 1
ATOM 521 C C . THR A 1 73 ? -9.373 4.409 1.536 1.00 89.31 73 THR A C 1
ATOM 523 O O . THR A 1 73 ? -9.585 3.389 0.881 1.00 89.31 73 THR A O 1
ATOM 526 N N . PRO A 1 74 ? -8.170 4.651 2.090 1.00 90.19 74 PRO A N 1
ATOM 527 C CA . PRO A 1 74 ? -7.072 3.693 2.035 1.00 90.19 74 PRO A CA 1
ATOM 528 C C . PRO A 1 74 ? -7.459 2.370 2.696 1.00 90.19 74 PRO A C 1
ATOM 530 O O . PRO A 1 74 ? -8.029 2.350 3.788 1.00 90.19 74 PRO A O 1
ATOM 533 N N . THR A 1 75 ? -7.116 1.260 2.051 1.00 91.38 75 THR A N 1
ATOM 534 C CA . THR A 1 75 ? -7.328 -0.087 2.589 1.00 91.38 75 THR A CA 1
ATOM 535 C C . THR A 1 75 ? -5.991 -0.730 2.914 1.00 91.38 75 THR A C 1
ATOM 537 O O . THR A 1 75 ? -5.058 -0.657 2.115 1.00 91.38 75 THR A O 1
ATOM 540 N N . THR A 1 76 ? -5.914 -1.419 4.047 1.00 92.31 76 THR A N 1
ATOM 541 C CA . THR A 1 76 ? -4.768 -2.255 4.419 1.00 92.31 76 THR A CA 1
ATOM 542 C C . THR A 1 76 ? -5.264 -3.629 4.871 1.00 92.31 76 THR A C 1
ATOM 544 O O . THR A 1 76 ? -6.384 -3.720 5.387 1.00 92.31 76 THR A O 1
ATOM 547 N N . PRO A 1 77 ? -4.470 -4.703 4.695 1.00 94.94 77 PRO A N 1
ATOM 548 C CA . PRO A 1 77 ? -4.794 -6.008 5.266 1.00 94.94 77 PRO A CA 1
ATOM 549 C C . PRO A 1 77 ? -5.028 -5.910 6.776 1.00 94.94 77 PRO A C 1
ATOM 551 O O . PRO A 1 77 ? -4.281 -5.217 7.466 1.00 94.94 77 PRO A O 1
ATOM 554 N N . THR A 1 78 ? -6.046 -6.604 7.287 1.00 94.50 78 THR A N 1
ATOM 555 C CA . THR A 1 78 ? -6.385 -6.604 8.717 1.00 94.50 78 THR A CA 1
ATOM 556 C C . THR A 1 78 ? -5.339 -7.390 9.509 1.00 94.50 78 THR A C 1
ATOM 558 O O . THR A 1 78 ? -5.189 -8.592 9.275 1.00 94.50 78 THR A O 1
ATOM 561 N N . PRO A 1 79 ? -4.604 -6.751 10.442 1.00 95.31 79 PRO A N 1
ATOM 562 C CA . PRO A 1 79 ? -3.642 -7.458 11.279 1.00 95.31 79 PRO A CA 1
ATOM 563 C C . PRO A 1 79 ? -4.312 -8.51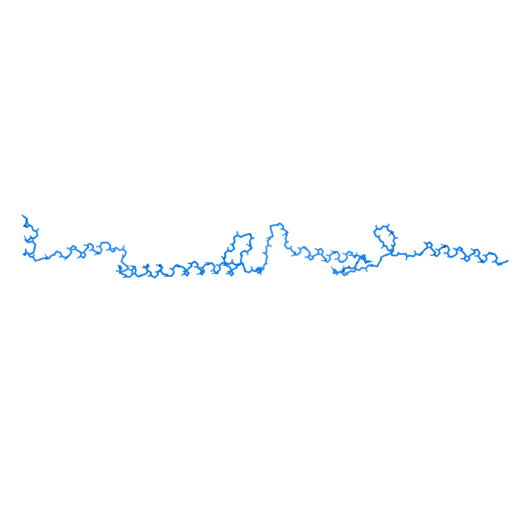8 12.174 1.00 95.31 79 PRO A C 1
ATOM 565 O O . PRO A 1 79 ? -5.491 -8.383 12.526 1.00 95.31 79 PRO A O 1
ATOM 568 N N . PRO A 1 80 ? -3.577 -9.565 12.594 1.00 92.00 80 PRO A N 1
ATOM 569 C CA . PRO A 1 80 ? -4.058 -10.494 13.614 1.00 92.00 80 PRO A CA 1
ATOM 570 C C . PRO A 1 80 ? -4.215 -9.773 14.962 1.00 92.00 80 PRO A C 1
ATOM 572 O O . PRO A 1 80 ? -3.501 -8.816 15.241 1.00 92.00 80 PRO A O 1
ATOM 575 N N . GLY A 1 81 ? -5.155 -10.225 15.803 1.00 90.31 81 GLY A N 1
ATOM 576 C CA . GLY A 1 81 ? -5.584 -9.524 17.030 1.00 90.31 81 GLY A CA 1
ATOM 577 C C . GLY A 1 81 ? -4.494 -9.320 18.093 1.00 90.31 81 GLY A C 1
ATOM 578 O O . GLY A 1 81 ? -4.632 -8.475 18.969 1.00 90.31 81 GLY A O 1
ATOM 579 N N . ASP A 1 82 ? -3.412 -10.079 18.011 1.00 90.38 82 ASP A N 1
ATOM 580 C CA . ASP A 1 82 ? -2.259 -10.055 18.905 1.00 90.38 82 ASP A CA 1
ATOM 581 C C . ASP A 1 82 ? -1.070 -9.257 18.343 1.00 90.38 82 ASP A C 1
ATOM 583 O O . ASP A 1 82 ? -0.012 -9.229 18.970 1.00 90.38 82 ASP A O 1
ATOM 587 N N . ALA A 1 83 ? -1.227 -8.580 17.199 1.00 93.12 83 ALA A N 1
ATOM 588 C CA . ALA A 1 83 ? -0.164 -7.809 16.561 1.00 93.12 83 ALA A CA 1
ATOM 589 C C . ALA A 1 83 ? 0.483 -6.777 17.514 1.00 93.12 83 ALA A C 1
ATOM 591 O O . ALA A 1 83 ? -0.203 -6.003 18.185 1.00 93.12 83 ALA A O 1
ATOM 592 N N . LYS A 1 84 ? 1.826 -6.756 17.548 1.00 89.94 84 LYS A N 1
ATOM 593 C CA . LYS A 1 84 ? 2.664 -5.849 18.368 1.00 89.94 84 LYS A CA 1
ATOM 594 C C . LYS A 1 84 ? 3.696 -5.046 17.564 1.00 89.94 84 LYS A C 1
ATOM 596 O O . LYS A 1 84 ? 4.552 -4.394 18.152 1.00 89.94 84 LYS A O 1
ATOM 601 N N . GLY A 1 85 ? 3.684 -5.164 16.239 1.00 90.81 85 GLY A N 1
ATOM 602 C CA . GLY A 1 85 ? 4.675 -4.536 15.370 1.00 90.81 85 GLY A CA 1
ATOM 603 C C . GLY A 1 85 ? 4.254 -3.146 14.896 1.00 90.81 85 GLY A C 1
ATOM 604 O O . GLY A 1 85 ? 3.318 -2.539 15.408 1.00 90.81 85 GLY A O 1
ATOM 605 N N . LEU A 1 86 ? 4.941 -2.664 13.860 1.00 90.25 86 LEU A N 1
ATOM 606 C CA . LEU A 1 86 ? 4.657 -1.389 13.193 1.00 90.25 86 LEU A CA 1
ATOM 607 C C . LEU A 1 86 ? 3.571 -1.520 12.105 1.00 90.25 86 LEU A C 1
ATOM 609 O O . LEU A 1 86 ? 3.602 -0.801 11.108 1.00 90.25 86 LEU A O 1
ATOM 613 N N . GLN A 1 87 ? 2.640 -2.473 12.239 1.00 91.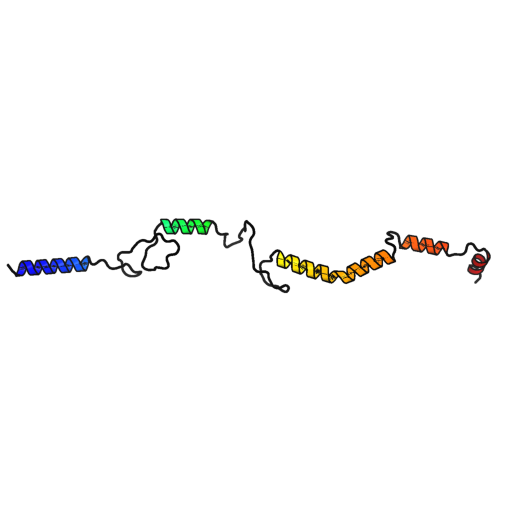19 87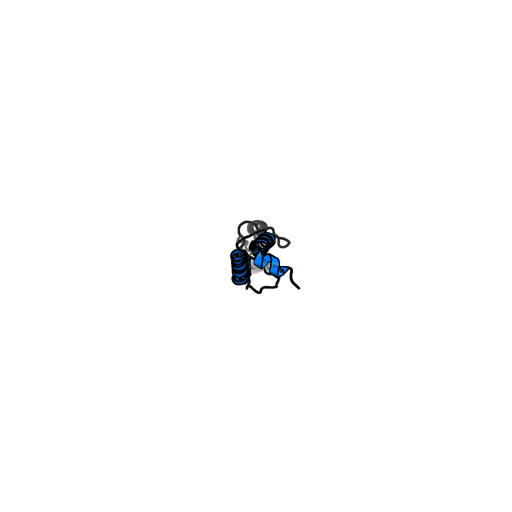 GLN A N 1
ATOM 614 C CA . GLN A 1 87 ? 1.568 -2.645 11.257 1.00 91.19 87 GLN A CA 1
ATOM 615 C C . GLN A 1 87 ? 0.632 -1.431 11.245 1.00 91.19 87 GLN A C 1
ATOM 617 O O . GLN A 1 87 ? 0.308 -0.858 12.284 1.00 91.19 87 GLN A O 1
ATOM 622 N N . THR A 1 88 ? 0.123 -1.077 10.065 1.00 89.25 88 THR A N 1
ATOM 623 C CA . THR A 1 88 ? -0.949 -0.087 9.955 1.00 89.25 88 THR A CA 1
ATOM 624 C C . THR A 1 88 ? -2.252 -0.660 10.503 1.00 89.25 88 THR A C 1
ATOM 626 O O . THR A 1 88 ? -2.782 -1.646 9.988 1.00 89.25 88 THR A O 1
ATOM 629 N N . THR A 1 89 ? -2.800 -0.006 11.519 1.00 92.38 89 THR A N 1
ATOM 630 C CA . THR A 1 89 ? -4.119 -0.320 12.066 1.00 92.38 89 THR A CA 1
ATOM 631 C C . THR A 1 89 ? -5.227 0.118 11.107 1.00 92.38 89 THR A C 1
ATOM 633 O O . THR A 1 89 ? -5.242 1.265 10.664 1.00 92.38 89 THR A O 1
ATOM 636 N N . ASN A 1 90 ? -6.184 -0.770 10.823 1.00 94.44 90 ASN A N 1
ATOM 637 C CA . ASN A 1 90 ? -7.390 -0.449 10.056 1.00 94.44 90 ASN A CA 1
ATOM 638 C C . ASN A 1 90 ? -8.655 -0.474 10.933 1.00 94.44 90 ASN A C 1
ATOM 640 O O . ASN A 1 90 ? -8.634 -0.905 12.088 1.00 94.44 90 ASN A O 1
ATOM 644 N N . ALA A 1 91 ? -9.778 -0.012 10.376 1.00 94.25 91 ALA A N 1
ATOM 645 C CA . ALA A 1 91 ? -11.043 0.074 11.107 1.00 94.25 91 ALA A CA 1
ATOM 646 C C . ALA A 1 91 ? -11.552 -1.291 11.610 1.00 94.25 91 ALA A C 1
ATOM 648 O O . ALA A 1 91 ? -12.166 -1.364 12.673 1.00 94.25 91 ALA A O 1
ATOM 649 N N . GLU A 1 92 ? -11.310 -2.378 10.873 1.00 94.19 92 GLU A N 1
ATOM 650 C CA . GLU A 1 92 ? -11.728 -3.723 11.276 1.00 94.19 92 GLU A CA 1
ATOM 651 C C . GLU A 1 92 ? -10.955 -4.215 12.504 1.00 94.19 92 GLU A C 1
ATOM 653 O O . GLU A 1 92 ? -11.567 -4.705 13.453 1.00 94.19 92 GLU A O 1
ATOM 658 N N . PHE A 1 93 ? -9.638 -4.006 12.527 1.00 95.25 93 PHE A N 1
ATOM 659 C CA . PHE A 1 93 ? -8.785 -4.340 13.662 1.00 95.25 93 PHE A CA 1
ATOM 660 C C . PHE A 1 93 ? -9.225 -3.616 14.940 1.00 95.25 93 PHE A C 1
ATOM 662 O O . PHE A 1 93 ? -9.412 -4.255 15.974 1.00 95.25 93 PHE A O 1
ATOM 669 N N . VAL A 1 94 ? -9.486 -2.304 14.858 1.00 93.50 94 VAL A N 1
ATOM 670 C CA . VAL A 1 94 ? -9.974 -1.512 16.004 1.00 93.50 94 VAL A CA 1
ATOM 671 C C . VAL A 1 94 ? -11.324 -2.028 16.495 1.00 93.50 94 VAL A C 1
ATOM 673 O O . VAL A 1 94 ? -11.486 -2.261 17.691 1.00 93.50 94 VAL A O 1
ATOM 676 N N . ARG A 1 95 ? -12.283 -2.271 15.590 1.00 92.25 95 ARG A N 1
ATOM 677 C CA . ARG A 1 95 ? -13.596 -2.824 15.966 1.00 92.25 95 ARG A CA 1
ATOM 678 C C . ARG A 1 95 ? -13.466 -4.177 16.660 1.00 92.25 95 ARG A C 1
ATOM 680 O O . ARG A 1 95 ? -14.139 -4.399 17.661 1.00 92.25 95 ARG A O 1
ATOM 687 N N . LYS A 1 96 ? -12.591 -5.059 16.168 1.00 90.25 96 LYS A N 1
ATOM 688 C CA . LYS A 1 96 ? -12.345 -6.377 16.768 1.00 90.25 96 LYS A CA 1
ATOM 689 C C . LYS A 1 96 ? -11.773 -6.265 18.180 1.00 90.25 96 LYS A C 1
ATOM 691 O O . LYS A 1 96 ? -12.253 -6.953 19.075 1.00 90.25 96 LYS A O 1
ATOM 696 N N . LEU A 1 97 ? -10.780 -5.400 18.392 1.00 91.06 97 LEU A N 1
ATOM 697 C CA . LEU A 1 97 ? -10.190 -5.202 19.718 1.00 91.06 97 LEU A CA 1
ATOM 698 C C . LEU A 1 97 ? -11.172 -4.564 20.704 1.00 91.06 97 LEU A C 1
ATOM 700 O O . LEU A 1 97 ? -11.226 -4.990 21.853 1.00 91.06 97 LEU A O 1
ATOM 704 N N . ILE A 1 98 ? -11.985 -3.600 20.259 1.00 90.62 98 ILE A N 1
ATOM 705 C CA . ILE A 1 98 ? -13.045 -3.014 21.091 1.00 90.62 98 ILE A CA 1
ATOM 706 C C . ILE A 1 98 ? -14.093 -4.072 21.441 1.00 90.62 98 ILE A C 1
ATOM 708 O O . ILE A 1 98 ? -14.486 -4.165 22.596 1.00 90.62 98 ILE A O 1
ATOM 712 N N . ALA A 1 99 ? -14.518 -4.898 20.484 1.00 86.88 99 ALA A N 1
ATOM 713 C CA . ALA A 1 99 ? -15.467 -5.977 20.749 1.00 86.88 99 ALA A CA 1
ATOM 714 C C . ALA A 1 99 ? -14.903 -7.010 21.733 1.00 86.88 99 ALA A C 1
ATOM 716 O O . ALA A 1 99 ? -15.619 -7.443 22.629 1.00 86.88 99 ALA A O 1
ATOM 717 N N . ALA A 1 100 ? -13.622 -7.369 21.610 1.00 86.31 100 ALA A N 1
ATOM 718 C CA . ALA A 1 100 ? -12.960 -8.251 22.566 1.00 86.31 100 ALA A CA 1
ATOM 719 C C . ALA A 1 100 ? -12.881 -7.612 23.962 1.00 86.31 100 ALA A C 1
ATOM 721 O O . ALA A 1 100 ? -13.178 -8.276 24.953 1.00 86.31 100 ALA A O 1
ATOM 722 N N . LEU A 1 101 ? -12.543 -6.318 24.040 1.00 85.69 101 LEU A N 1
ATOM 723 C CA . LEU A 1 101 ? -12.519 -5.566 25.292 1.00 85.69 101 LEU A CA 1
ATOM 724 C C . LEU A 1 101 ? -13.906 -5.543 25.941 1.00 85.69 101 LEU A C 1
ATOM 726 O O . LEU A 1 101 ? -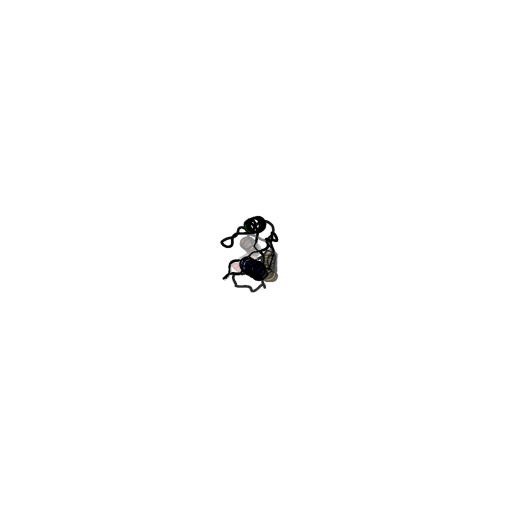14.041 -6.033 27.050 1.00 85.69 101 LEU A O 1
ATOM 730 N N . VAL A 1 102 ? -14.927 -5.039 25.239 1.00 82.88 102 VAL A N 1
ATOM 731 C CA . VAL A 1 102 ? -16.313 -4.921 25.729 1.00 82.88 102 VAL A CA 1
ATOM 732 C C . VAL A 1 102 ? -16.907 -6.287 26.070 1.00 82.88 102 VAL A C 1
ATOM 734 O O . VAL A 1 102 ? -17.538 -6.431 27.110 1.00 82.88 102 VAL A O 1
ATOM 737 N N . GLY A 1 103 ? -16.664 -7.305 25.240 1.00 71.06 103 GLY A N 1
ATOM 738 C CA . GLY A 1 103 ? -17.119 -8.671 25.492 1.00 71.06 103 GLY A CA 1
ATOM 739 C C . GLY A 1 103 ? -16.516 -9.282 26.756 1.00 71.06 103 GLY A C 1
ATOM 740 O O . GLY A 1 103 ? -17.185 -10.042 27.445 1.00 71.06 103 GLY A O 1
ATOM 741 N N . SER A 1 104 ? -15.290 -8.890 27.112 1.00 65.19 104 SER A N 1
ATOM 742 C CA . SER A 1 104 ? -14.649 -9.307 28.366 1.00 65.19 104 SER A CA 1
ATOM 743 C C . SER A 1 104 ? -15.233 -8.603 29.600 1.00 65.19 104 SER A C 1
ATOM 745 O O . SER A 1 104 ? -14.938 -9.007 30.720 1.00 65.19 104 SER A O 1
ATOM 747 N N . VAL A 1 105 ? -16.047 -7.553 29.417 1.00 62.84 105 VAL A N 1
ATOM 748 C CA . VAL A 1 105 ? -16.703 -6.809 30.508 1.00 62.84 105 VAL A CA 1
ATOM 749 C C . VAL A 1 105 ? -18.170 -7.216 30.694 1.00 62.84 105 VAL A C 1
ATOM 751 O O . VAL A 1 105 ? -18.792 -6.727 31.627 1.00 62.84 105 VAL A O 1
ATOM 754 N N . LEU A 1 106 ? -18.742 -8.106 29.872 1.00 59.22 106 LEU A N 1
ATOM 755 C CA . LEU A 1 106 ? -20.156 -8.499 30.011 1.00 59.22 106 LEU A CA 1
ATOM 756 C C . LEU A 1 106 ? -20.465 -9.091 31.396 1.00 59.22 106 LEU A C 1
ATOM 758 O O . LEU A 1 106 ? -21.384 -8.612 32.046 1.00 59.22 106 LEU A O 1
ATOM 762 N N . GLU A 1 107 ? -19.649 -10.020 31.905 1.00 63.56 107 GLU A N 1
ATOM 763 C CA . GLU A 1 107 ? -19.880 -10.592 33.243 1.00 63.56 107 GLU A CA 1
ATOM 764 C C . GLU A 1 107 ? -19.749 -9.537 34.367 1.00 63.56 107 GLU A C 1
ATOM 766 O O . GLU A 1 107 ? -20.656 -9.434 35.191 1.00 63.56 107 GLU A O 1
ATOM 771 N N . PRO A 1 108 ? -18.705 -8.679 34.408 1.00 69.50 108 PRO A N 1
ATOM 772 C CA . PRO A 1 108 ? -18.654 -7.585 35.378 1.00 69.50 108 PRO A CA 1
ATOM 773 C C . PRO A 1 108 ? -19.769 -6.537 35.231 1.00 69.50 108 PRO A C 1
ATOM 775 O O . PRO A 1 108 ? -20.244 -6.035 36.244 1.00 69.50 108 PRO A O 1
ATOM 778 N N . LEU A 1 109 ? -20.192 -6.179 34.014 1.00 68.75 109 LEU A N 1
ATOM 779 C CA . LEU A 1 109 ? -21.285 -5.220 33.790 1.00 68.75 109 LEU A CA 1
ATOM 780 C C . LEU A 1 109 ? -22.615 -5.771 34.299 1.00 68.75 109 LEU A C 1
ATOM 782 O O . LEU A 1 109 ? -23.330 -5.040 34.984 1.00 68.75 109 LEU A O 1
ATOM 786 N N . ASP A 1 110 ? -22.895 -7.048 34.036 1.00 74.00 110 ASP A N 1
ATOM 787 C CA . ASP A 1 110 ? -24.061 -7.738 34.586 1.00 74.00 110 ASP A CA 1
ATOM 788 C C . ASP A 1 110 ? -23.989 -7.743 36.117 1.00 74.00 110 ASP A C 1
ATOM 790 O O . ASP A 1 110 ? -24.949 -7.342 36.767 1.00 74.00 110 ASP A O 1
ATOM 794 N N . THR A 1 111 ? -22.826 -8.033 36.719 1.00 80.50 111 THR A N 1
ATOM 795 C CA . THR A 1 111 ? -22.696 -7.947 38.186 1.00 80.50 111 THR A CA 1
ATOM 796 C C . THR A 1 111 ? -22.865 -6.530 38.741 1.00 80.50 111 THR A C 1
ATOM 798 O O . THR A 1 111 ? -23.446 -6.359 39.807 1.00 80.50 111 THR A O 1
ATOM 801 N N . LEU A 1 112 ? -22.395 -5.485 38.052 1.00 85.44 112 LEU A N 1
ATOM 802 C CA . LEU A 1 112 ? -22.602 -4.102 38.492 1.00 85.44 112 LEU A CA 1
ATOM 803 C C . LEU A 1 112 ? -24.075 -3.688 38.380 1.00 85.44 112 LEU A C 1
ATOM 805 O O . LEU A 1 112 ? -24.563 -2.978 39.259 1.00 85.44 112 LEU A O 1
ATOM 809 N N . GLN A 1 113 ? -24.781 -4.148 37.344 1.00 83.50 113 GLN A N 1
ATOM 810 C CA . GLN A 1 113 ? -26.219 -3.940 37.183 1.00 83.50 113 GLN A CA 1
ATOM 811 C C . GLN A 1 113 ? -27.009 -4.700 38.257 1.00 83.50 113 GLN A C 1
ATOM 813 O O . GLN A 1 113 ? -27.854 -4.110 38.923 1.00 83.50 113 GLN A O 1
ATOM 818 N N . GLU A 1 114 ? -26.669 -5.966 38.509 1.00 84.31 114 GLU A N 1
ATOM 819 C CA . GLU A 1 114 ? -27.249 -6.776 39.585 1.00 84.31 114 GLU A CA 1
ATOM 820 C C . GLU A 1 114 ? -27.019 -6.144 40.962 1.00 84.31 114 GLU A C 1
ATOM 822 O O . GLU A 1 114 ? -27.934 -6.108 41.781 1.00 84.31 114 GLU A O 1
ATOM 827 N N . LEU A 1 115 ? -25.825 -5.605 41.228 1.00 87.06 115 LEU A N 1
ATOM 828 C CA . LEU A 1 115 ? -25.529 -4.892 42.472 1.00 87.06 115 LEU A CA 1
ATOM 829 C C . LEU A 1 115 ? -26.323 -3.587 42.581 1.00 87.06 115 LEU A C 1
ATOM 831 O O . LEU A 1 115 ? -26.855 -3.292 43.650 1.00 87.06 115 LEU A O 1
ATOM 835 N N . ALA A 1 116 ? -26.429 -2.810 41.502 1.00 88.44 116 ALA A N 1
ATOM 836 C CA . ALA A 1 116 ? -27.223 -1.585 41.486 1.00 88.44 116 ALA A CA 1
ATOM 837 C C . ALA A 1 116 ? -28.710 -1.881 41.751 1.00 88.44 116 ALA A C 1
ATOM 839 O O . ALA A 1 116 ? -29.330 -1.225 42.593 1.00 88.44 116 ALA A O 1
ATOM 840 N N . ASP A 1 117 ? -29.252 -2.927 41.127 1.00 89.12 117 ASP A N 1
ATOM 841 C CA . ASP A 1 117 ? -30.632 -3.368 41.324 1.00 89.12 117 ASP A CA 1
ATOM 842 C C . ASP A 1 117 ? -30.859 -3.975 42.718 1.00 89.12 117 ASP A C 1
ATOM 844 O O . ASP A 1 117 ? -31.862 -3.663 43.365 1.00 89.12 117 ASP A O 1
ATOM 848 N N . ALA A 1 118 ? -29.913 -4.761 43.247 1.00 86.75 118 ALA A N 1
ATOM 849 C CA . ALA A 1 118 ? -29.967 -5.311 44.606 1.00 86.75 118 ALA A CA 1
ATOM 850 C C . ALA A 1 118 ? -29.922 -4.218 45.688 1.00 86.75 118 ALA A C 1
ATOM 852 O O . ALA A 1 118 ? -30.530 -4.361 46.752 1.00 86.75 118 ALA A O 1
ATOM 853 N N . LEU A 1 119 ? -29.236 -3.106 45.409 1.00 90.00 119 LEU A N 1
ATOM 854 C CA . LEU A 1 119 ? -29.224 -1.905 46.249 1.00 90.00 119 LEU A CA 1
ATOM 855 C C . LEU A 1 119 ? -30.409 -0.964 45.965 1.00 90.00 119 LEU A C 1
ATOM 857 O O . LEU A 1 119 ? -30.538 0.078 46.609 1.00 90.00 119 LEU A O 1
ATOM 861 N N . GLY A 1 120 ? -31.298 -1.329 45.039 1.00 89.31 120 GLY A N 1
ATOM 862 C CA . GLY A 1 120 ? -32.520 -0.593 44.726 1.00 89.31 120 GLY A CA 1
ATOM 863 C C . GLY A 1 120 ? -32.293 0.712 43.968 1.00 89.31 120 GLY A C 1
ATOM 864 O O . GLY A 1 120 ? -33.127 1.608 44.073 1.00 89.31 120 GLY A O 1
ATOM 865 N N . ASN A 1 121 ? -31.178 0.836 43.240 1.00 90.62 121 ASN A N 1
ATOM 866 C CA . ASN A 1 121 ? -30.778 2.049 42.522 1.00 90.62 121 ASN A CA 1
ATOM 867 C C . ASN A 1 121 ? -30.843 3.314 43.403 1.00 90.62 121 ASN A C 1
ATOM 869 O O . ASN A 1 121 ? -31.186 4.392 42.922 1.00 90.62 121 ASN A O 1
ATOM 873 N N . ASP A 1 122 ? -30.546 3.182 44.702 1.00 91.19 122 ASP A N 1
ATOM 874 C CA . ASP A 1 122 ? -30.684 4.251 45.691 1.00 91.19 122 ASP A CA 1
ATOM 875 C C . ASP A 1 122 ? -29.373 5.051 45.844 1.00 91.19 122 ASP A C 1
ATOM 877 O O . ASP A 1 122 ? -28.422 4.558 46.463 1.00 91.19 122 ASP A O 1
ATOM 881 N N . PRO A 1 123 ? -29.302 6.310 45.361 1.00 91.19 123 PRO A N 1
ATOM 882 C CA . PRO A 1 123 ? -28.104 7.146 45.487 1.00 91.19 123 PRO A CA 1
ATOM 883 C C . PRO A 1 123 ? -27.735 7.457 46.943 1.00 91.19 123 PRO A C 1
ATOM 885 O O . PRO A 1 123 ? -26.604 7.839 47.230 1.00 91.19 123 PRO A O 1
ATOM 888 N N . ASN A 1 124 ? -28.689 7.303 47.862 1.00 92.56 124 ASN A N 1
ATOM 889 C CA . ASN A 1 124 ? -28.536 7.523 49.290 1.00 92.56 124 ASN A CA 1
ATOM 890 C C . ASN A 1 124 ? -28.727 6.219 50.078 1.00 92.56 124 ASN A C 1
ATOM 892 O O . ASN A 1 124 ? -29.144 6.275 51.235 1.00 92.56 124 ASN A O 1
ATOM 896 N N . PHE A 1 125 ? -28.400 5.059 49.489 1.00 93.75 125 PHE A N 1
ATOM 897 C CA . PHE A 1 125 ? -28.602 3.732 50.088 1.00 93.75 125 PHE A CA 1
ATOM 898 C C . PHE A 1 125 ? -28.223 3.672 51.575 1.00 93.75 125 PHE A C 1
ATOM 900 O O . PHE A 1 125 ? -29.002 3.201 52.404 1.00 93.75 125 PHE A O 1
ATOM 907 N N . ALA A 1 126 ? -27.061 4.224 51.941 1.00 93.12 126 ALA A N 1
ATOM 908 C CA . ALA A 1 126 ? -26.601 4.280 53.328 1.00 93.12 126 ALA A CA 1
ATOM 909 C C . ALA A 1 126 ? -27.570 5.039 54.258 1.00 93.12 126 ALA A C 1
ATOM 911 O O . ALA A 1 126 ? -27.876 4.558 55.348 1.00 93.12 126 ALA A O 1
ATOM 912 N N . ILE A 1 127 ? -28.094 6.192 53.827 1.00 93.75 127 ILE A N 1
ATOM 913 C CA . ILE A 1 127 ? -29.076 6.986 54.583 1.00 93.75 127 ILE A CA 1
ATOM 914 C C . ILE A 1 127 ? -30.408 6.232 54.671 1.00 93.75 127 ILE A C 1
ATOM 916 O O . ILE A 1 127 ? -31.014 6.163 55.739 1.00 93.75 127 ILE A O 1
ATOM 920 N N . THR A 1 128 ? -30.860 5.624 53.575 1.00 92.56 128 THR A N 1
ATOM 921 C CA . THR A 1 128 ? -32.109 4.853 53.542 1.00 92.56 128 THR A CA 1
ATOM 922 C C . THR A 1 128 ? -32.064 3.646 54.475 1.00 92.56 128 THR A C 1
ATOM 924 O O . THR A 1 128 ? -33.015 3.413 55.225 1.00 92.56 128 THR A O 1
ATOM 927 N N . VAL A 1 129 ? -30.967 2.882 54.471 1.00 91.12 129 VAL A N 1
ATOM 928 C CA . VAL A 1 129 ? -30.765 1.755 55.395 1.00 91.12 129 VAL A CA 1
ATOM 929 C C . VAL A 1 129 ? -30.697 2.247 56.838 1.00 91.12 129 VAL A C 1
ATOM 931 O O . VAL A 1 129 ? -31.339 1.649 57.703 1.00 91.12 129 VAL A O 1
ATOM 934 N N . LEU A 1 130 ? -29.999 3.358 57.099 1.00 91.31 130 LEU A N 1
ATOM 935 C CA . LEU A 1 130 ? -29.916 3.952 58.434 1.00 91.31 130 LEU A CA 1
ATOM 936 C C . LEU A 1 130 ? -31.300 4.354 58.964 1.00 91.31 130 LEU A C 1
ATOM 938 O O . LEU A 1 130 ? -31.654 3.994 60.084 1.00 91.31 130 LEU A O 1
ATOM 942 N N . ASN A 1 131 ? -32.119 5.016 58.144 1.00 88.31 131 ASN A N 1
ATOM 943 C CA . ASN A 1 131 ? -33.486 5.396 58.505 1.00 88.31 131 ASN A CA 1
ATOM 944 C C . ASN A 1 131 ? -34.385 4.171 58.737 1.00 88.31 131 ASN A C 1
ATOM 946 O O . ASN A 1 131 ? -35.149 4.135 59.702 1.00 88.31 131 ASN A O 1
ATOM 950 N N . LYS A 1 132 ? -34.274 3.138 57.886 1.00 88.19 132 LYS A N 1
ATOM 951 C CA . LYS A 1 132 ? -35.002 1.872 58.067 1.00 88.19 132 LYS A CA 1
ATOM 952 C C . LYS A 1 132 ? -34.617 1.185 59.375 1.00 88.19 132 LYS A C 1
ATOM 954 O O . LYS A 1 132 ? -35.504 0.656 60.031 1.00 88.19 132 LYS A O 1
ATOM 959 N N . LEU A 1 133 ? -33.338 1.190 59.751 1.00 88.56 133 LEU A N 1
ATOM 960 C CA . LEU A 1 133 ? -32.849 0.580 60.988 1.00 88.56 133 LEU A CA 1
ATOM 961 C C . LEU A 1 133 ? -33.256 1.384 62.230 1.00 88.56 133 LEU A C 1
ATOM 963 O O . LEU A 1 133 ? -33.695 0.791 63.211 1.00 88.56 133 LEU A O 1
ATOM 967 N N . ALA A 1 134 ? -33.190 2.716 62.170 1.00 85.06 134 ALA A N 1
ATOM 968 C CA . ALA A 1 134 ? -33.635 3.595 63.252 1.00 85.06 134 ALA A CA 1
ATOM 969 C C . ALA A 1 134 ? -35.123 3.387 63.594 1.00 85.06 134 ALA A C 1
ATOM 971 O O . ALA A 1 134 ? -35.503 3.411 64.760 1.00 85.06 134 ALA A O 1
ATOM 972 N N . GLY A 1 135 ? -35.957 3.096 62.591 1.00 78.56 135 GLY A N 1
ATOM 973 C CA . GLY A 1 135 ? -37.372 2.766 62.784 1.00 78.56 135 GLY A CA 1
ATOM 974 C C . GLY A 1 135 ? -37.663 1.332 63.256 1.00 78.56 135 GLY A C 1
ATOM 975 O O . GLY A 1 135 ? -38.827 1.005 63.472 1.00 78.56 135 GLY A O 1
ATOM 976 N N . LYS A 1 136 ? -36.656 0.450 63.385 1.00 80.81 136 LYS A N 1
ATOM 977 C CA . LYS A 1 136 ? -36.833 -0.934 63.880 1.00 80.81 136 LYS A CA 1
ATOM 978 C C . LYS A 1 136 ? -36.769 -1.051 65.399 1.00 80.81 136 LYS A C 1
ATOM 980 O O . LYS A 1 136 ? -37.061 -2.129 65.915 1.00 80.81 136 LYS A O 1
ATOM 985 N N . GLN A 1 137 ? -36.422 0.017 66.114 1.00 70.12 137 GLN A N 1
ATOM 986 C CA . GLN A 1 137 ? -36.636 0.052 67.554 1.00 70.12 137 GLN A CA 1
ATOM 987 C C . GLN A 1 137 ? -38.156 0.077 67.813 1.00 70.12 137 GLN A C 1
ATOM 989 O O . GLN A 1 137 ? -38.836 0.963 67.291 1.00 70.12 137 GLN A O 1
ATOM 994 N N . PRO A 1 138 ? -38.728 -0.894 68.551 1.00 71.31 138 PRO A N 1
ATOM 995 C CA . PRO A 1 138 ? -40.161 -0.913 68.812 1.00 71.31 138 PRO A CA 1
ATOM 996 C C . PRO A 1 138 ? -40.575 0.344 69.581 1.00 71.31 138 PRO A C 1
ATOM 998 O O . PRO A 1 138 ? -40.021 0.613 70.642 1.00 71.31 138 PRO A O 1
ATOM 1001 N N . LEU A 1 139 ? -41.613 1.047 69.116 1.00 67.31 139 LEU A N 1
ATOM 1002 C CA . LEU A 1 139 ? -42.347 2.044 69.920 1.00 67.31 139 LEU A CA 1
ATOM 1003 C C . LEU A 1 139 ? -43.189 1.393 71.038 1.00 67.31 139 LEU A C 1
ATOM 1005 O O . LEU A 1 139 ? -44.113 1.997 71.573 1.00 67.31 139 LEU A O 1
ATOM 1009 N N . ASP A 1 140 ? -42.905 0.135 71.357 1.00 73.94 140 ASP A N 1
ATOM 1010 C CA . ASP A 1 140 ? -43.508 -0.585 72.458 1.00 73.94 140 ASP A CA 1
ATOM 1011 C C . ASP A 1 140 ? -42.768 -0.206 73.747 1.00 73.94 140 ASP A C 1
ATOM 1013 O O . ASP A 1 140 ? -41.544 -0.358 73.853 1.00 73.94 140 ASP A O 1
ATOM 1017 N N . GLU A 1 141 ? -43.508 0.321 74.722 1.00 71.56 141 GLU A N 1
ATOM 1018 C CA . GLU A 1 141 ? -42.934 0.794 75.984 1.00 71.56 141 GLU A CA 1
ATOM 1019 C C . GLU A 1 141 ? -42.222 -0.337 76.742 1.00 71.56 141 GLU A C 1
ATOM 1021 O O . GLU A 1 141 ? -41.186 -0.100 77.366 1.00 71.56 141 GLU A O 1
ATOM 1026 N N . THR A 1 142 ? -42.704 -1.582 76.642 1.00 74.38 142 THR A N 1
ATOM 1027 C CA . THR A 1 142 ? -42.094 -2.743 77.306 1.00 74.38 142 THR A CA 1
ATOM 1028 C C . THR A 1 142 ? -40.745 -3.148 76.705 1.00 74.38 142 THR A C 1
ATOM 1030 O O . THR A 1 142 ? -39.794 -3.383 77.451 1.00 74.38 142 THR A O 1
ATOM 1033 N N . LEU A 1 143 ? -40.608 -3.177 75.378 1.00 72.25 143 LEU A N 1
ATOM 1034 C CA . LEU A 1 143 ? -39.333 -3.442 74.695 1.00 72.25 143 LEU A CA 1
ATOM 1035 C C . LEU A 1 143 ? -38.342 -2.277 74.844 1.00 72.25 143 LEU A C 1
ATOM 1037 O O . LEU A 1 143 ? -37.141 -2.507 75.011 1.00 72.25 143 LEU A O 1
ATOM 1041 N N . THR A 1 144 ? -38.846 -1.040 74.877 1.00 72.12 144 THR A N 1
ATOM 1042 C CA . THR A 1 144 ? -38.052 0.160 75.192 1.00 72.12 144 THR A CA 1
ATOM 1043 C C . THR A 1 144 ? -37.482 0.085 76.612 1.00 72.12 144 THR A C 1
ATOM 1045 O O . THR A 1 144 ? -36.295 0.333 76.820 1.00 72.12 144 THR A O 1
ATOM 1048 N N . ALA A 1 145 ? -38.294 -0.333 77.587 1.00 73.69 145 ALA A N 1
ATOM 1049 C CA . ALA A 1 145 ? -37.883 -0.487 78.980 1.00 73.69 145 ALA A CA 1
ATOM 1050 C C . ALA A 1 145 ? -36.887 -1.643 79.209 1.00 73.69 145 ALA A C 1
ATOM 1052 O O . ALA A 1 145 ? -36.046 -1.559 80.105 1.00 73.69 145 ALA A O 1
ATOM 1053 N N . LEU A 1 146 ? -36.948 -2.714 78.408 1.00 72.31 146 LEU A N 1
ATOM 1054 C CA . LEU A 1 146 ? -36.007 -3.842 78.480 1.00 72.31 146 LEU A CA 1
ATOM 1055 C C . LEU A 1 146 ? -34.624 -3.500 77.902 1.00 72.31 146 LEU A C 1
ATOM 1057 O O . LEU A 1 146 ? -33.619 -3.947 78.446 1.00 72.31 146 LEU A O 1
ATOM 1061 N N . SER A 1 147 ? -34.552 -2.661 76.862 1.00 72.19 147 SER A N 1
ATOM 1062 C CA . SER A 1 147 ? -33.283 -2.204 76.264 1.00 72.19 147 SER A CA 1
ATOM 1063 C C . SER A 1 147 ? -32.405 -1.380 77.220 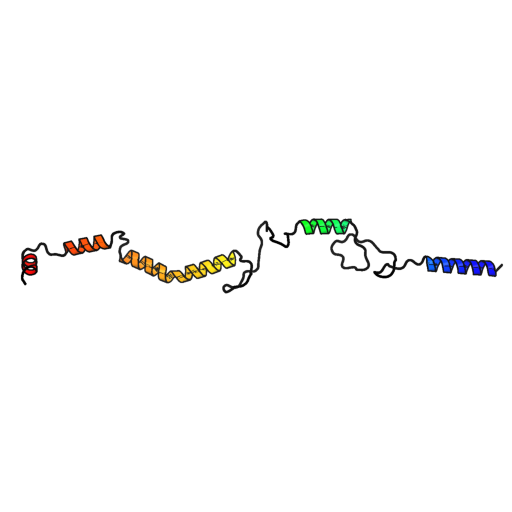1.00 72.19 147 SER A C 1
ATOM 1065 O O . SER A 1 147 ? -31.214 -1.225 76.960 1.00 72.19 147 SER A O 1
ATOM 1067 N N . GLY A 1 148 ? -32.980 -0.826 78.293 1.00 65.31 148 GLY A N 1
ATOM 1068 C CA . GLY A 1 148 ? -32.281 -0.005 79.288 1.00 65.31 148 GLY A CA 1
ATOM 1069 C C . GLY A 1 148 ? -31.940 -0.725 80.597 1.00 65.31 148 GLY A C 1
ATOM 1070 O O . GLY A 1 148 ? -31.421 -0.086 81.510 1.00 65.31 148 GLY A O 1
ATOM 1071 N N . LYS A 1 149 ? -32.243 -2.024 80.725 1.00 62.97 149 LYS A N 1
ATOM 1072 C CA . LYS A 1 149 ? -31.967 -2.822 81.928 1.00 62.97 149 LYS A CA 1
ATOM 1073 C C . LYS A 1 149 ? -30.749 -3.718 81.680 1.00 62.97 149 LYS A C 1
ATOM 1075 O O . LYS A 1 149 ? -30.873 -4.810 81.134 1.00 62.97 149 LYS A O 1
ATOM 1080 N N . SER A 1 150 ? -29.571 -3.229 82.056 1.00 59.16 150 SER A N 1
ATOM 1081 C CA . SER A 1 150 ? -28.370 -4.035 82.332 1.00 59.16 150 SER A CA 1
ATOM 1082 C C . SER A 1 150 ? -28.074 -4.001 83.823 1.00 59.16 150 SER A C 1
ATOM 1084 O O . SER A 1 150 ? -28.426 -2.979 84.455 1.00 59.16 150 SER A O 1
#

Secondary structure (DSSP, 8-state):
-HHHHHHHHHHHHHHHHHH--PBP-SSS--B-EEE--SS---TTEEEPHHHHHHHHHHHTTSPPSSS----S----PPPPTT--SSPPP-HHHHHHHHHHHHHTTHHHHHHHHHHHHHTTT-TTHHHHHHHHHHTTS---HHHHHHTT--

InterPro domains:
  IPR005068 Bacteriophage lambda, Tail fiber protein, repeat-2 [PF03406] (25-64)
  IPR051934 Bacteriophage Tail Fiber Structural Protein [PTHR35191] (2-150)